Protein AF-A0A6V7WEG8-F1 (afdb_monomer_lite)

Structure (mmCIF, N/CA/C/O backbone):
data_AF-A0A6V7WEG8-F1
#
_entry.id   AF-A0A6V7WEG8-F1
#
loop_
_atom_site.group_PDB
_atom_site.id
_atom_site.type_symbol
_atom_site.label_atom_id
_atom_site.label_alt_id
_atom_site.label_comp_id
_atom_site.label_asym_id
_atom_site.label_entity_id
_atom_site.label_seq_id
_atom_site.pdbx_PDB_ins_code
_atom_site.Cartn_x
_atom_site.Cartn_y
_atom_site.Cartn_z
_atom_site.occupancy
_atom_site.B_iso_or_equiv
_atom_site.auth_seq_id
_atom_site.auth_comp_id
_atom_site.auth_asym_id
_atom_site.auth_atom_id
_atom_site.pdbx_PDB_model_num
ATOM 1 N N . MET A 1 1 ? 13.504 8.324 -20.547 1.00 86.88 1 MET A N 1
ATOM 2 C CA . MET A 1 1 ? 14.456 8.207 -19.418 1.00 86.88 1 MET A CA 1
ATOM 3 C C . MET A 1 1 ? 14.622 9.582 -18.793 1.00 86.88 1 MET A C 1
ATOM 5 O O . MET A 1 1 ? 14.806 10.527 -19.547 1.00 86.88 1 MET A O 1
ATOM 9 N N . ILE A 1 2 ? 14.537 9.697 -17.463 1.00 97.00 2 ILE A N 1
ATOM 10 C CA . ILE A 1 2 ? 14.782 10.944 -16.714 1.00 97.00 2 ILE A CA 1
ATOM 11 C C . ILE A 1 2 ? 16.059 10.726 -15.872 1.00 97.00 2 ILE A C 1
ATOM 13 O O . ILE A 1 2 ? 15.966 10.166 -14.782 1.00 97.00 2 ILE A O 1
ATOM 17 N N . PRO A 1 3 ? 17.263 11.061 -16.381 1.00 93.69 3 PRO A N 1
ATOM 18 C CA . PRO A 1 3 ? 18.541 10.645 -15.791 1.00 93.69 3 PRO A CA 1
ATOM 19 C C . PRO A 1 3 ? 19.041 11.628 -14.723 1.00 93.69 3 PRO A C 1
ATOM 21 O O . PRO A 1 3 ? 20.131 12.187 -14.821 1.00 93.69 3 PRO A O 1
ATOM 24 N N . LEU A 1 4 ? 18.230 11.856 -13.695 1.00 97.38 4 LEU A N 1
ATOM 25 C CA . LEU A 1 4 ? 18.637 12.670 -12.553 1.00 97.38 4 LEU A CA 1
ATOM 26 C C . LEU A 1 4 ? 19.514 11.822 -11.624 1.00 97.38 4 LEU A C 1
ATOM 28 O O . LEU A 1 4 ? 19.048 10.840 -11.038 1.00 97.38 4 LEU A O 1
ATOM 32 N N . GLY A 1 5 ? 20.797 12.180 -11.522 1.00 97.56 5 GLY A N 1
ATOM 33 C CA . GLY A 1 5 ? 21.752 11.504 -10.642 1.00 97.56 5 GLY A CA 1
ATOM 34 C C . GLY A 1 5 ? 21.260 11.487 -9.193 1.00 97.56 5 GLY A C 1
ATOM 35 O O . GLY A 1 5 ? 20.663 12.453 -8.729 1.00 97.56 5 GLY A O 1
ATOM 36 N N . SER A 1 6 ? 21.484 10.380 -8.480 1.00 96.44 6 SER A N 1
ATOM 37 C CA . SER A 1 6 ? 21.001 10.139 -7.106 1.00 96.44 6 SER A CA 1
ATOM 38 C C . SER A 1 6 ? 19.473 9.980 -6.937 1.00 96.44 6 SER A C 1
ATOM 40 O O . SER A 1 6 ? 19.029 9.391 -5.956 1.00 96.44 6 SER A O 1
ATOM 42 N N . CYS A 1 7 ? 18.638 10.402 -7.897 1.00 97.19 7 CYS A N 1
ATOM 43 C CA . CYS A 1 7 ? 17.172 10.313 -7.774 1.00 97.19 7 CYS A CA 1
ATOM 44 C C . CYS A 1 7 ? 16.592 8.921 -8.068 1.00 97.19 7 CYS A C 1
ATOM 46 O O . CYS A 1 7 ? 15.453 8.650 -7.710 1.00 97.19 7 CYS A O 1
ATOM 48 N N . THR A 1 8 ? 17.349 8.039 -8.729 1.00 95.94 8 THR A N 1
ATOM 49 C CA . THR A 1 8 ? 16.921 6.669 -9.072 1.00 95.94 8 THR A CA 1
A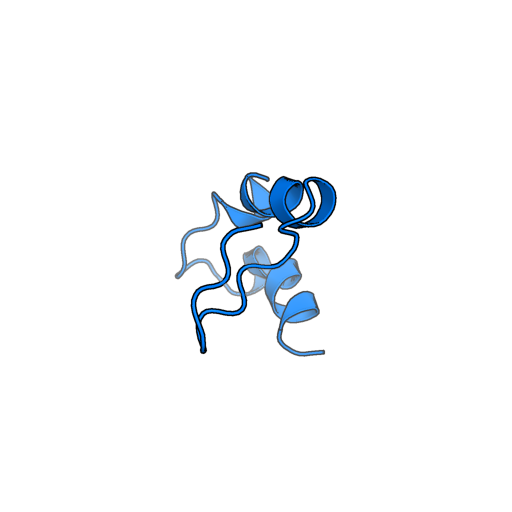TOM 50 C C . THR A 1 8 ? 15.527 6.613 -9.720 1.00 95.94 8 THR A C 1
ATOM 52 O O . THR A 1 8 ? 14.657 5.853 -9.297 1.00 95.94 8 THR A O 1
ATOM 55 N N . MET A 1 9 ? 15.309 7.418 -10.764 1.00 97.50 9 MET A N 1
ATOM 56 C CA . MET A 1 9 ? 14.047 7.446 -11.515 1.00 97.50 9 MET A CA 1
ATOM 57 C C . MET A 1 9 ? 13.857 6.151 -12.327 1.00 97.50 9 MET A C 1
ATOM 59 O O . MET A 1 9 ? 14.162 6.097 -13.521 1.00 97.50 9 MET A O 1
ATOM 63 N N . LYS A 1 10 ? 13.397 5.092 -11.651 1.00 97.38 10 LYS A N 1
ATOM 64 C CA . LYS A 1 10 ? 13.172 3.739 -12.182 1.00 97.38 10 LYS A CA 1
ATOM 65 C C . LYS A 1 10 ? 11.695 3.495 -12.524 1.00 97.38 10 LYS A C 1
ATOM 67 O O . LYS A 1 10 ? 10.863 4.392 -12.422 1.00 97.38 10 LYS A O 1
ATOM 72 N N . LEU A 1 11 ? 11.385 2.274 -12.959 1.00 97.75 11 LEU A N 1
ATOM 73 C CA . LEU A 1 11 ? 10.008 1.828 -13.145 1.00 97.75 11 LEU A CA 1
ATOM 74 C C . LEU A 1 11 ? 9.266 1.854 -11.803 1.00 97.75 11 LEU A C 1
ATOM 76 O O . LEU A 1 11 ? 9.706 1.216 -10.854 1.00 97.75 11 LEU A O 1
ATOM 80 N N . ASN A 1 12 ? 8.122 2.532 -11.783 1.00 97.62 12 ASN A N 1
ATOM 81 C CA . ASN A 1 12 ? 7.099 2.370 -10.757 1.00 97.62 12 ASN A CA 1
ATOM 82 C C . ASN A 1 12 ? 6.001 1.504 -11.390 1.00 97.62 12 ASN A C 1
ATOM 84 O O . ASN A 1 12 ? 5.225 2.009 -12.208 1.00 97.62 12 ASN A O 1
ATOM 88 N N . ALA A 1 13 ? 5.997 0.193 -11.139 1.00 98.56 13 ALA A N 1
ATOM 89 C CA . ALA A 1 13 ? 5.131 -0.715 -11.889 1.00 98.56 13 ALA A CA 1
ATOM 90 C C . ALA A 1 13 ? 3.661 -0.549 -11.471 1.00 98.56 13 ALA A C 1
ATOM 92 O O . ALA A 1 13 ? 3.353 -0.425 -10.288 1.00 98.56 13 ALA A O 1
ATOM 93 N N . SER A 1 14 ? 2.718 -0.616 -12.419 1.00 98.06 14 SER A N 1
ATOM 94 C CA . SER A 1 14 ? 1.288 -0.465 -12.100 1.00 98.06 14 SER A CA 1
ATOM 95 C C . SER A 1 14 ? 0.815 -1.473 -11.050 1.00 98.06 14 SER A C 1
ATOM 97 O O . SER A 1 14 ? 0.050 -1.111 -10.166 1.00 98.06 14 SER A O 1
ATOM 99 N N . TYR A 1 15 ? 1.317 -2.711 -11.097 1.00 98.25 15 TYR A N 1
ATOM 100 C CA . TYR A 1 15 ? 0.969 -3.747 -10.122 1.00 98.25 15 TYR A CA 1
ATOM 101 C C . TYR A 1 15 ? 1.425 -3.415 -8.692 1.00 98.25 15 TYR A C 1
ATOM 103 O O . TYR A 1 15 ? 0.712 -3.724 -7.743 1.00 98.25 15 TYR A O 1
ATOM 111 N N . GLU A 1 16 ? 2.566 -2.739 -8.533 1.00 98.12 16 GLU A N 1
ATOM 112 C CA . GLU A 1 16 ? 3.069 -2.285 -7.226 1.00 98.12 16 GLU A CA 1
ATOM 113 C C . GLU A 1 16 ? 2.215 -1.146 -6.657 1.00 98.12 16 GLU A C 1
ATOM 115 O O . GLU A 1 16 ? 2.086 -1.014 -5.442 1.00 98.12 16 GLU A O 1
ATOM 120 N N . LEU A 1 17 ? 1.615 -0.332 -7.532 1.00 98.38 17 LEU A N 1
ATOM 121 C CA . LEU A 1 17 ? 0.837 0.844 -7.146 1.00 98.38 17 LEU A CA 1
ATOM 122 C C . LEU A 1 17 ? -0.647 0.546 -6.898 1.00 98.38 17 LEU A C 1
ATOM 124 O O . LEU A 1 17 ? -1.280 1.282 -6.154 1.00 98.38 17 LEU A O 1
ATOM 128 N N . ILE A 1 18 ? -1.222 -0.515 -7.472 1.00 98.25 18 ILE A N 1
ATOM 129 C CA . ILE A 1 18 ? -2.643 -0.864 -7.266 1.00 98.25 18 ILE A CA 1
ATOM 130 C C . ILE A 1 18 ? -3.021 -1.007 -5.774 1.00 98.25 18 ILE A C 1
ATOM 132 O O . ILE A 1 18 ? -4.057 -0.465 -5.389 1.00 98.25 18 ILE A O 1
ATOM 136 N N . PRO A 1 19 ? -2.238 -1.689 -4.912 1.00 97.62 19 PRO A N 1
ATOM 137 C CA . PRO A 1 19 ? -2.646 -1.928 -3.529 1.00 97.62 19 PRO A CA 1
ATOM 138 C C . PRO A 1 19 ? -2.778 -0.668 -2.672 1.00 97.62 19 PRO A C 1
ATOM 140 O O . PRO A 1 19 ? -3.517 -0.691 -1.690 1.00 97.62 19 PRO A O 1
ATOM 143 N N . ILE A 1 20 ? -2.104 0.433 -3.031 1.00 97.31 20 ILE A N 1
ATOM 144 C CA . ILE A 1 20 ? -2.093 1.657 -2.211 1.00 97.31 20 ILE A CA 1
ATOM 145 C C . ILE A 1 20 ? -3.474 2.322 -2.131 1.00 97.31 20 ILE A C 1
ATOM 147 O O . ILE A 1 20 ? -3.726 3.089 -1.209 1.00 97.31 20 ILE A O 1
ATOM 151 N N . SER A 1 21 ? -4.362 2.031 -3.085 1.00 97.56 21 SER A N 1
ATOM 152 C CA . SER A 1 21 ? -5.729 2.559 -3.135 1.00 97.56 21 SER A CA 1
ATOM 153 C C . SER A 1 21 ? -6.782 1.570 -2.634 1.00 97.56 21 SER A C 1
ATOM 155 O O . SER A 1 21 ? -7.971 1.887 -2.634 1.00 97.56 21 SER A O 1
ATOM 157 N N . TRP A 1 22 ? -6.396 0.364 -2.207 1.00 98.25 22 TRP A N 1
ATOM 158 C CA . TRP A 1 22 ? -7.360 -0.573 -1.637 1.00 98.25 22 TRP A CA 1
ATOM 159 C C . TRP A 1 22 ? -7.865 -0.053 -0.288 1.00 98.25 22 TRP A C 1
ATOM 161 O O . TRP A 1 22 ? -7.035 0.304 0.545 1.00 98.25 22 TRP A O 1
ATOM 171 N N . PRO A 1 23 ? -9.177 -0.120 0.013 1.00 97.25 23 PRO A N 1
ATOM 172 C CA . PRO A 1 23 ? -9.727 0.343 1.294 1.00 97.25 23 PRO A CA 1
ATOM 173 C C . PRO A 1 23 ? -9.054 -0.274 2.529 1.00 97.25 23 PRO A C 1
ATOM 175 O O . PRO A 1 23 ? -8.908 0.364 3.563 1.00 97.25 23 PRO A O 1
ATOM 178 N N . LYS A 1 24 ? -8.557 -1.514 2.412 1.00 95.94 24 LYS A N 1
ATOM 179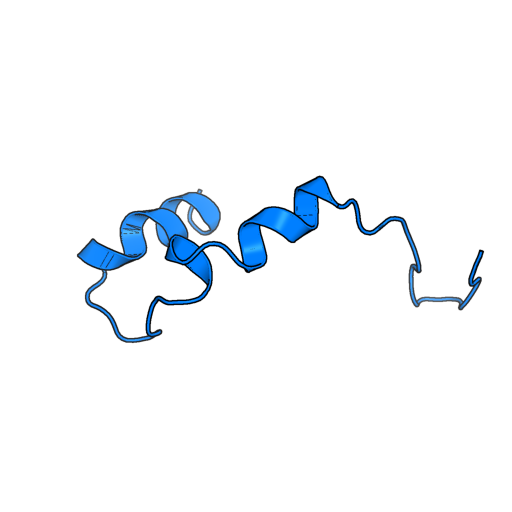 C CA . LYS A 1 24 ? -7.816 -2.207 3.483 1.00 95.94 24 LYS A CA 1
ATOM 180 C C . LYS A 1 24 ? -6.456 -1.574 3.813 1.00 95.94 24 LYS A C 1
ATOM 182 O O . LYS A 1 24 ? -5.883 -1.919 4.841 1.00 95.94 24 LYS A O 1
ATOM 187 N N . PHE A 1 25 ? -5.945 -0.706 2.941 1.00 96.25 25 PHE A N 1
ATOM 188 C CA . PHE A 1 25 ? -4.756 0.113 3.161 1.00 96.25 25 PHE A CA 1
ATOM 189 C C . PHE A 1 25 ? -5.120 1.608 3.285 1.00 96.25 25 PHE A C 1
ATOM 191 O O . PHE A 1 25 ? -4.683 2.275 4.214 1.00 96.25 25 PHE A O 1
ATOM 198 N N . ALA A 1 26 ? -5.946 2.147 2.387 1.00 97.69 26 ALA A N 1
ATOM 199 C CA . ALA A 1 26 ? -6.239 3.581 2.329 1.00 97.69 26 ALA A CA 1
ATOM 200 C C . ALA A 1 26 ? -7.212 4.079 3.416 1.00 97.69 26 ALA A C 1
ATOM 202 O O . ALA A 1 26 ? -7.087 5.218 3.858 1.00 97.69 26 ALA A O 1
ATOM 203 N N . ASP A 1 27 ? -8.140 3.229 3.876 1.00 97.62 27 ASP A N 1
ATOM 204 C CA . ASP A 1 27 ? -9.280 3.646 4.710 1.00 97.62 27 ASP A CA 1
ATOM 205 C C . ASP A 1 27 ? -9.191 3.131 6.159 1.00 97.62 27 ASP A C 1
ATOM 207 O O . ASP A 1 27 ? -10.200 3.008 6.857 1.00 97.62 27 ASP A O 1
ATOM 211 N N . ILE A 1 28 ? -7.983 2.819 6.641 1.00 96.44 28 ILE A N 1
ATOM 212 C CA . ILE A 1 28 ? -7.747 2.444 8.041 1.00 96.44 28 ILE A CA 1
ATOM 213 C C . ILE A 1 28 ? -7.161 3.637 8.795 1.00 96.44 28 ILE A C 1
ATOM 215 O O . ILE A 1 28 ? -6.082 4.129 8.479 1.00 96.44 28 ILE A O 1
ATOM 219 N N . HIS A 1 29 ? -7.853 4.085 9.842 1.00 97.38 29 HIS A N 1
ATOM 220 C CA . HIS A 1 29 ? -7.343 5.136 10.715 1.00 97.38 29 HIS A CA 1
ATOM 221 C C . HIS A 1 29 ? -6.154 4.633 11.551 1.00 97.38 29 HIS A C 1
ATOM 223 O O . HIS A 1 29 ? -6.196 3.546 12.120 1.00 97.38 29 HIS A O 1
ATOM 229 N N . THR A 1 30 ? -5.108 5.446 11.7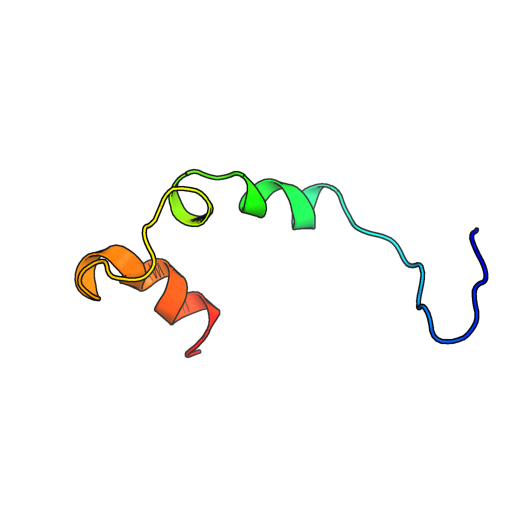01 1.00 95.44 30 THR A N 1
ATOM 230 C CA . THR A 1 30 ? -3.845 5.040 12.347 1.00 95.44 30 THR A CA 1
ATOM 231 C C . THR A 1 30 ? -4.005 4.568 13.798 1.00 95.44 30 THR A C 1
ATOM 233 O O . THR A 1 30 ? -3.213 3.760 14.272 1.00 95.44 30 THR A O 1
ATOM 236 N N . PHE A 1 31 ? -5.037 5.041 14.505 1.00 97.19 31 PHE A N 1
ATOM 237 C CA . PHE A 1 31 ? -5.312 4.688 15.906 1.00 97.19 31 PHE A CA 1
ATOM 238 C C . PHE A 1 31 ? -6.446 3.664 16.092 1.00 97.19 31 PHE A C 1
ATOM 240 O O . PHE A 1 31 ? -7.089 3.647 17.141 1.00 97.19 31 PHE A O 1
ATOM 247 N N . VAL A 1 32 ? -6.735 2.824 15.090 1.00 97.06 32 VAL A N 1
ATOM 248 C CA . VAL A 1 32 ? -7.643 1.681 15.298 1.00 97.06 32 VAL A CA 1
ATOM 249 C C . VAL A 1 32 ? -7.051 0.678 16.301 1.00 97.06 32 VAL A C 1
ATOM 251 O O . VAL A 1 32 ? -5.828 0.554 16.404 1.00 97.06 32 VAL A O 1
ATOM 254 N N . PRO A 1 33 ? -7.888 -0.093 17.018 1.00 97.00 33 PRO A N 1
ATOM 255 C CA . PRO A 1 33 ? -7.418 -1.253 17.767 1.00 97.00 33 PRO A CA 1
ATOM 256 C C . PRO A 1 33 ? -6.576 -2.185 16.884 1.00 97.00 33 PRO A C 1
ATOM 258 O O . PRO A 1 33 ? -6.930 -2.444 15.733 1.00 97.00 33 PRO A O 1
ATOM 261 N N . THR A 1 34 ? -5.495 -2.740 17.436 1.00 93.94 34 THR A N 1
ATOM 262 C CA . THR A 1 34 ? -4.527 -3.597 16.716 1.00 93.94 34 THR A CA 1
ATOM 263 C C . THR A 1 34 ? -5.179 -4.779 16.002 1.00 93.94 34 THR A C 1
ATOM 265 O O . THR A 1 34 ? -4.750 -5.175 14.918 1.00 93.94 34 THR A O 1
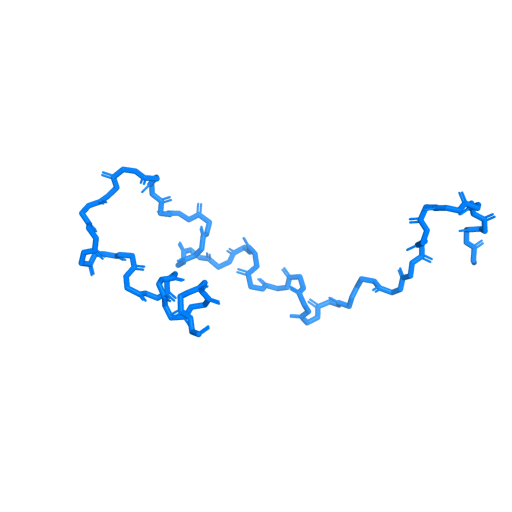ATOM 268 N N . GLU A 1 35 ? -6.271 -5.294 16.562 1.00 94.81 35 GLU A N 1
ATOM 269 C CA . GLU A 1 35 ? -7.061 -6.377 15.981 1.00 94.81 35 GLU A CA 1
ATOM 270 C C . GLU A 1 35 ? -7.614 -6.049 14.582 1.00 94.81 35 GLU A C 1
ATOM 272 O O . GLU A 1 35 ? -7.782 -6.957 13.768 1.00 94.81 35 GLU A O 1
ATOM 277 N N . GLN A 1 36 ? -7.848 -4.767 14.277 1.00 95.62 36 GLN A N 1
ATOM 278 C CA . GLN A 1 36 ? -8.340 -4.297 12.975 1.00 95.62 36 GLN A CA 1
ATOM 279 C C . GLN A 1 36 ? -7.212 -4.121 11.943 1.00 95.62 36 GLN A C 1
ATOM 281 O O . GLN A 1 36 ? -7.471 -4.135 10.742 1.00 95.62 36 GLN A O 1
ATOM 286 N N . ALA A 1 37 ? -5.955 -4.016 12.391 1.00 96.06 37 ALA A N 1
ATOM 287 C CA . ALA A 1 37 ? -4.783 -3.756 11.551 1.00 96.06 37 ALA A CA 1
ATOM 288 C C . ALA A 1 37 ? -3.837 -4.968 11.407 1.00 96.06 37 ALA A C 1
ATOM 290 O O . ALA A 1 37 ? -2.711 -4.819 10.935 1.00 96.06 37 ALA A O 1
ATOM 291 N N . LYS A 1 38 ? -4.273 -6.192 11.743 1.00 95.44 38 LYS A N 1
ATOM 292 C CA . LYS A 1 38 ? -3.438 -7.415 11.646 1.00 95.44 38 LYS A CA 1
ATOM 293 C C . LYS A 1 38 ? -2.795 -7.625 10.270 1.00 95.44 38 LYS A C 1
ATOM 295 O O . LYS A 1 38 ? -1.693 -8.162 10.174 1.00 95.44 38 LYS A O 1
ATOM 300 N N . GLY A 1 39 ? -3.477 -7.199 9.203 1.00 94.56 39 GLY A N 1
ATOM 301 C CA . GLY A 1 39 ? -2.942 -7.237 7.840 1.00 94.56 39 GLY A CA 1
ATOM 302 C C . GLY A 1 39 ? -1.656 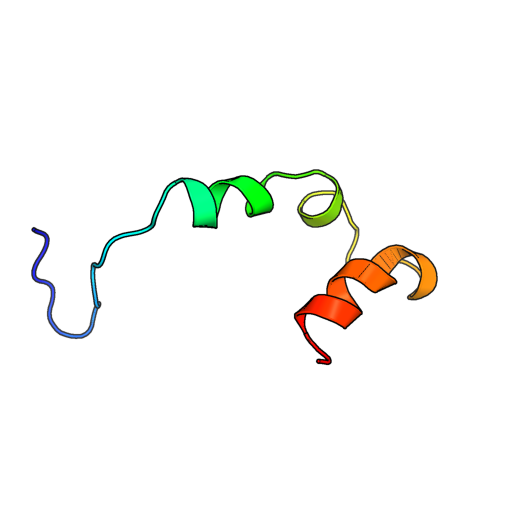-6.419 7.690 1.00 94.56 39 GLY A C 1
ATOM 303 O O . GLY A 1 39 ? -0.692 -6.914 7.114 1.00 94.56 39 GLY A O 1
ATOM 304 N N . TYR A 1 40 ? -1.607 -5.223 8.284 1.00 95.81 40 TYR A N 1
ATOM 305 C CA . TYR A 1 40 ? -0.407 -4.386 8.317 1.00 95.81 40 TYR A CA 1
ATOM 306 C C . TYR A 1 40 ? 0.726 -5.031 9.117 1.00 95.81 40 TYR A C 1
ATOM 308 O O . TYR A 1 40 ? 1.866 -5.033 8.655 1.00 95.81 40 TYR A O 1
ATOM 316 N N . SER A 1 41 ? 0.427 -5.645 10.267 1.00 92.88 41 SER A N 1
ATOM 317 C CA . SER A 1 41 ? 1.438 -6.361 11.060 1.00 92.88 41 SER A CA 1
ATOM 318 C C . SER A 1 41 ? 2.101 -7.484 10.264 1.00 92.88 41 SER A C 1
ATOM 320 O O . SER A 1 41 ? 3.307 -7.6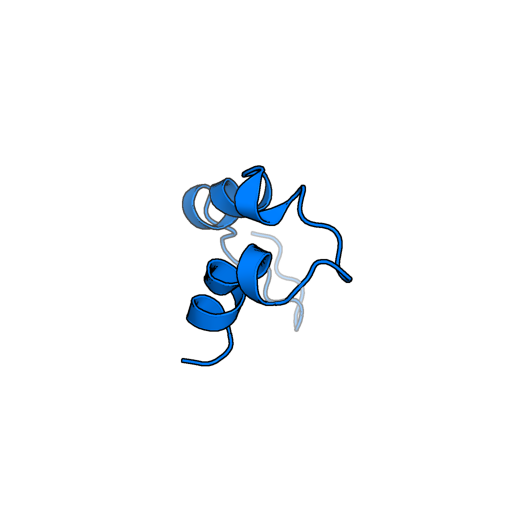64 10.364 1.00 92.88 41 SER A O 1
ATOM 322 N N . LYS A 1 42 ? 1.353 -8.197 9.413 1.00 95.50 42 LYS A N 1
ATOM 323 C CA . LYS A 1 42 ? 1.923 -9.237 8.542 1.00 95.50 42 LYS A CA 1
ATOM 324 C C . LYS A 1 42 ? 2.866 -8.680 7.466 1.00 95.50 42 LYS A C 1
ATOM 326 O O . LYS A 1 42 ? 3.761 -9.390 7.027 1.00 95.50 42 LYS A O 1
ATOM 331 N N . VAL A 1 43 ? 2.655 -7.440 7.023 1.00 94.88 43 VAL A N 1
ATOM 332 C CA . VAL A 1 43 ? 3.505 -6.776 6.019 1.00 94.88 43 VAL A CA 1
ATOM 333 C C . VAL A 1 43 ? 4.789 -6.227 6.649 1.00 94.88 43 VAL A C 1
ATOM 335 O O . VAL A 1 43 ? 5.839 -6.292 6.021 1.00 94.88 43 VAL A O 1
ATOM 338 N N . ILE A 1 44 ? 4.708 -5.686 7.870 1.00 94.50 44 ILE A N 1
ATOM 339 C CA . ILE A 1 44 ? 5.804 -4.933 8.507 1.00 94.50 44 ILE A CA 1
ATOM 340 C C . ILE A 1 44 ? 6.623 -5.785 9.484 1.00 94.50 44 ILE A C 1
ATOM 342 O O . ILE A 1 44 ? 7.836 -5.622 9.564 1.00 94.50 44 ILE A O 1
ATOM 346 N N . CYS A 1 45 ? 5.972 -6.650 10.261 1.00 86.62 45 CYS A N 1
ATOM 347 C CA . CYS A 1 45 ? 6.585 -7.375 11.381 1.00 86.62 45 CYS A CA 1
ATOM 348 C C . CYS A 1 45 ? 6.994 -8.810 11.027 1.00 86.62 45 CYS A C 1
ATOM 350 O O . CYS A 1 45 ? 7.109 -9.641 11.926 1.00 86.62 45 CYS A O 1
ATOM 352 N N . ASN A 1 46 ? 7.137 -9.108 9.737 1.00 53.94 46 ASN A N 1
ATOM 353 C CA . ASN A 1 46 ? 7.580 -10.417 9.271 1.00 53.94 46 ASN A CA 1
ATOM 354 C C . ASN A 1 46 ? 9.094 -10.572 9.450 1.00 53.94 46 ASN A C 1
ATOM 356 O O . ASN A 1 46 ? 9.815 -9.619 9.077 1.00 53.94 46 ASN A O 1
#

Foldseek 3Di:
DPPDPPPPPDDPDPVVVVVCPPCLNPVDDPPDDVVSNVVVCVVPVD

Secondary structure (DSSP, 8-state):
----TTT------HHHHGGGGSHHHHT--TTS-GGG-HHHHHHH--

Sequence (46 aa):
MIPLGSCTMKLNASYELIPISWPKFADIHTFVPTEQAKGYSKVICN

pLDDT: mean 95.27, std 6.62, range [53.94, 98.56]

Radius of gyration: 15.41 Å; chains: 1; bounding box: 32×23×37 Å

InterPro domains:
  IPR020581 Glycine cleavage system P protein [PTHR11773] (1-44)

Organism: Meloidogyne enterolobii (NCBI:txid390850)